Protein AF-A0AAV2SF45-F1 (afdb_monomer)

Nearest PDB structures (foldseek):
  6zt0-assembly1_A  TM=8.260E-01  e=3.651E-02  Drosophila melanogaster
  7ai3-assembly2_C  TM=3.445E-01  e=1.990E+00  Mycobacterium tuberculosis H37Rv

Structure (mmCIF, N/CA/C/O backbone):
data_AF-A0AAV2SF45-F1
#
_entry.id   AF-A0AAV2SF45-F1
#
loop_
_atom_site.group_PDB
_atom_site.id
_atom_site.type_symbol
_atom_site.label_atom_id
_atom_site.label_alt_id
_atom_site.label_comp_id
_atom_site.label_asym_id
_atom_site.label_entity_id
_atom_site.label_seq_id
_atom_site.pdbx_PDB_ins_code
_atom_site.Cartn_x
_atom_site.Cartn_y
_atom_site.Cartn_z
_atom_site.occupancy
_atom_site.B_iso_or_equiv
_atom_site.auth_seq_id
_atom_site.auth_comp_id
_atom_site.auth_asym_id
_atom_site.auth_atom_id
_atom_site.pdbx_PDB_model_num
ATOM 1 N N . ASN A 1 1 ? -24.423 11.915 19.105 1.00 43.38 1 ASN A N 1
ATOM 2 C CA . ASN A 1 1 ? -23.370 11.007 18.598 1.00 43.38 1 ASN A CA 1
ATOM 3 C C . ASN A 1 1 ? -23.267 11.089 17.087 1.00 43.38 1 ASN A C 1
ATOM 5 O O . ASN A 1 1 ? -23.972 10.367 16.398 1.00 43.38 1 ASN A O 1
ATOM 9 N N . ARG A 1 2 ? -22.430 11.985 16.548 1.00 46.41 2 ARG A N 1
ATOM 10 C CA . ARG A 1 2 ? -22.061 11.908 15.128 1.00 46.41 2 ARG A CA 1
ATOM 11 C C . ARG A 1 2 ? -20.955 10.863 15.020 1.00 46.41 2 ARG A C 1
ATOM 13 O O . ARG A 1 2 ? -19.839 11.132 15.447 1.00 46.41 2 ARG A O 1
ATOM 20 N N . ASN A 1 3 ? -21.270 9.689 14.478 1.00 51.72 3 ASN A N 1
ATOM 21 C CA . ASN A 1 3 ? -20.259 8.811 13.891 1.00 51.72 3 ASN A CA 1
ATOM 22 C C . ASN A 1 3 ? -19.702 9.542 12.667 1.00 51.72 3 ASN A C 1
ATOM 24 O O . ASN A 1 3 ? -20.159 9.352 11.544 1.00 51.72 3 ASN A O 1
ATOM 28 N N . THR A 1 4 ? -18.776 10.470 12.883 1.00 57.25 4 THR A N 1
ATOM 29 C CA . THR A 1 4 ? -17.959 10.985 11.793 1.00 57.25 4 THR A CA 1
ATOM 30 C C . THR A 1 4 ? -17.073 9.839 11.347 1.00 57.25 4 THR A C 1
ATOM 32 O O . THR A 1 4 ? -16.206 9.403 12.103 1.00 57.25 4 THR A O 1
ATOM 35 N N . ASN A 1 5 ? -17.316 9.338 10.138 1.00 61.72 5 ASN A N 1
ATOM 36 C CA . ASN A 1 5 ? -16.396 8.450 9.443 1.00 61.72 5 ASN A CA 1
ATOM 37 C C . ASN A 1 5 ? -15.095 9.227 9.211 1.00 61.72 5 ASN A C 1
ATOM 39 O O . ASN A 1 5 ? -14.951 9.946 8.225 1.00 61.72 5 ASN A O 1
ATOM 43 N N . ILE A 1 6 ? -14.182 9.164 10.179 1.00 77.81 6 ILE A N 1
ATOM 44 C CA . ILE A 1 6 ? -12.864 9.776 10.064 1.00 77.81 6 ILE A CA 1
ATOM 45 C C . ILE A 1 6 ? -12.091 8.935 9.055 1.00 77.81 6 ILE A C 1
ATOM 47 O O . ILE A 1 6 ? -11.789 7.770 9.317 1.00 77.81 6 ILE A O 1
ATOM 51 N N . LEU A 1 7 ? -11.778 9.528 7.905 1.00 83.31 7 LEU A N 1
ATOM 52 C CA . LEU A 1 7 ? -10.860 8.928 6.947 1.00 83.31 7 LEU A CA 1
ATOM 53 C C . LEU A 1 7 ? -9.498 8.766 7.621 1.00 83.31 7 LEU A C 1
ATOM 55 O O . LEU A 1 7 ? -8.924 9.727 8.136 1.00 83.31 7 LEU A O 1
ATOM 59 N N . THR A 1 8 ? -8.982 7.543 7.623 1.00 90.19 8 THR A N 1
ATOM 60 C CA . THR A 1 8 ? -7.635 7.248 8.106 1.00 90.19 8 THR A CA 1
ATOM 61 C C . THR A 1 8 ? -6.760 6.817 6.948 1.00 90.19 8 THR A C 1
ATOM 63 O O . THR A 1 8 ? -7.221 6.158 6.020 1.00 90.19 8 THR A O 1
ATOM 66 N N . ALA A 1 9 ? -5.487 7.191 7.004 1.00 92.69 9 ALA A N 1
ATOM 67 C CA . ALA A 1 9 ? -4.540 6.927 5.936 1.00 92.69 9 ALA A CA 1
ATOM 68 C C . ALA A 1 9 ? -3.226 6.377 6.490 1.00 92.69 9 ALA A C 1
ATOM 70 O O . ALA A 1 9 ? -2.830 6.651 7.628 1.00 92.69 9 ALA A O 1
ATOM 71 N N . ALA A 1 10 ? -2.537 5.628 5.638 1.00 94.75 10 ALA A N 1
ATOM 72 C CA . ALA A 1 10 ? -1.174 5.183 5.844 1.00 94.75 10 ALA A CA 1
ATOM 73 C C . ALA A 1 10 ? -0.406 5.299 4.535 1.00 94.75 10 ALA A C 1
ATOM 75 O O . ALA A 1 10 ? -0.963 5.093 3.460 1.00 94.75 10 ALA A O 1
ATOM 76 N N . HIS A 1 11 ? 0.881 5.602 4.642 1.00 94.88 11 HIS A N 1
ATOM 77 C CA . HIS A 1 11 ? 1.792 5.589 3.514 1.00 94.88 11 HIS A CA 1
ATOM 78 C C . HIS A 1 11 ? 3.121 4.989 3.946 1.00 94.88 11 HIS A C 1
ATOM 80 O O . HIS A 1 11 ? 3.692 5.378 4.968 1.00 94.88 11 HIS A O 1
ATOM 86 N N . PHE A 1 12 ? 3.609 4.051 3.146 1.00 93.00 12 PHE A N 1
ATOM 87 C CA . PHE A 1 12 ? 4.909 3.431 3.321 1.00 93.00 12 PHE A CA 1
ATOM 88 C C . PHE A 1 12 ? 5.735 3.678 2.065 1.00 93.00 12 PHE A C 1
ATOM 90 O O . PHE A 1 12 ? 5.211 3.605 0.955 1.00 93.00 12 PHE A O 1
ATOM 97 N N . TYR A 1 13 ? 7.015 3.975 2.249 1.00 90.81 13 TYR A N 1
ATOM 98 C CA . TYR A 1 13 ? 7.948 4.260 1.165 1.00 90.81 13 TYR A CA 1
ATOM 99 C C . TYR A 1 13 ? 9.229 3.444 1.332 1.00 90.81 13 TYR A C 1
ATOM 101 O O . TYR A 1 13 ? 9.560 3.015 2.445 1.00 90.81 13 TYR A O 1
ATOM 109 N N . SER A 1 14 ? 9.935 3.218 0.224 1.00 86.25 14 SER A N 1
ATOM 110 C CA . SER A 1 14 ? 11.209 2.501 0.242 1.00 86.25 14 SER A CA 1
ATOM 111 C C . SER A 1 14 ? 12.263 3.303 1.002 1.00 86.25 14 SER A C 1
ATOM 113 O O . SER A 1 14 ? 12.422 4.502 0.764 1.00 86.25 14 SER A O 1
ATOM 115 N N . LYS A 1 15 ? 13.023 2.661 1.890 1.00 84.19 15 LYS A N 1
ATOM 116 C CA . LYS A 1 15 ? 14.209 3.286 2.481 1.00 84.19 15 LYS A CA 1
ATOM 117 C C . LYS A 1 15 ? 15.292 3.456 1.405 1.00 84.19 15 LYS A C 1
ATOM 119 O O . LYS A 1 15 ? 15.382 2.617 0.507 1.00 84.19 15 LYS A O 1
ATOM 124 N N . PRO A 1 16 ? 16.111 4.522 1.473 1.00 69.12 16 PRO A N 1
ATOM 125 C CA . PRO A 1 16 ? 17.232 4.700 0.555 1.00 69.12 16 PRO A CA 1
ATOM 126 C C . PRO A 1 16 ? 18.179 3.492 0.591 1.00 69.12 16 PRO A C 1
ATOM 128 O O . PRO A 1 16 ? 18.453 2.968 1.671 1.00 69.12 16 PRO A O 1
ATOM 131 N N . ASN A 1 17 ? 18.708 3.102 -0.572 1.00 62.75 17 ASN A N 1
ATOM 132 C CA . ASN A 1 17 ? 19.718 2.048 -0.766 1.00 62.75 17 ASN A CA 1
ATOM 133 C C . ASN A 1 17 ? 19.275 0.600 -0.485 1.00 62.75 17 ASN A C 1
ATOM 135 O O . ASN A 1 17 ? 20.128 -0.287 -0.428 1.00 62.75 17 ASN A O 1
ATOM 139 N N . ASP A 1 18 ? 17.977 0.333 -0.327 1.00 64.31 18 ASP A N 1
ATOM 140 C CA . ASP A 1 18 ? 17.480 -1.042 -0.299 1.00 64.31 18 ASP A CA 1
ATOM 141 C C . ASP A 1 18 ? 17.093 -1.491 -1.717 1.00 64.31 18 ASP A C 1
ATOM 143 O O . ASP A 1 18 ? 16.046 -1.121 -2.245 1.00 64.31 18 ASP A O 1
ATOM 147 N N . ASN A 1 19 ? 17.975 -2.278 -2.339 1.00 59.16 19 ASN A N 1
ATOM 148 C CA . ASN A 1 19 ? 17.778 -2.847 -3.676 1.00 59.16 19 ASN A CA 1
ATOM 149 C C . ASN A 1 19 ? 17.152 -4.253 -3.611 1.00 59.16 19 ASN A C 1
ATOM 151 O O . ASN A 1 19 ? 17.271 -5.022 -4.568 1.00 59.16 19 ASN A O 1
ATOM 155 N N . THR A 1 20 ? 16.561 -4.653 -2.474 1.00 60.44 20 THR A N 1
ATOM 156 C CA . THR A 1 20 ? 16.037 -6.014 -2.336 1.00 60.44 20 THR A CA 1
ATOM 157 C C . THR A 1 20 ? 14.854 -6.261 -3.270 1.00 60.44 20 THR A C 1
ATOM 159 O O . THR A 1 20 ? 13.803 -5.625 -3.207 1.00 60.44 20 THR A O 1
ATOM 162 N N . ILE A 1 21 ? 15.040 -7.246 -4.150 1.00 53.94 21 ILE A N 1
ATOM 163 C CA . ILE A 1 21 ? 13.996 -7.805 -5.003 1.00 53.94 21 ILE A CA 1
ATOM 164 C C . ILE A 1 21 ? 13.091 -8.645 -4.099 1.00 53.94 21 ILE A C 1
ATOM 166 O O . ILE A 1 21 ? 13.359 -9.815 -3.839 1.00 53.94 21 ILE A O 1
ATOM 170 N N . GLY A 1 22 ? 12.040 -8.032 -3.562 1.00 55.44 22 GLY A N 1
ATOM 171 C CA . GLY A 1 22 ? 11.028 -8.753 -2.798 1.00 55.44 22 GLY A CA 1
ATOM 172 C C . GLY A 1 22 ? 10.342 -7.896 -1.746 1.00 55.44 22 GLY A C 1
ATOM 173 O O . GLY A 1 22 ? 10.963 -7.403 -0.810 1.00 55.44 22 GLY A O 1
ATOM 174 N N . LEU A 1 23 ? 9.016 -7.813 -1.845 1.00 57.88 23 LEU A N 1
ATOM 175 C CA . LEU A 1 23 ? 8.120 -7.112 -0.917 1.00 57.88 23 LEU A CA 1
ATOM 176 C C . LEU A 1 23 ? 8.134 -7.676 0.523 1.00 57.88 23 LEU A C 1
ATOM 178 O O . LEU A 1 23 ? 7.429 -7.156 1.386 1.00 57.88 23 LEU A O 1
ATOM 182 N N . PHE A 1 24 ? 8.947 -8.702 0.810 1.00 60.62 24 PHE A N 1
ATOM 183 C CA . PHE A 1 24 ? 8.948 -9.430 2.078 1.00 60.62 24 PHE A CA 1
ATOM 184 C C . PHE A 1 24 ? 10.031 -9.015 3.082 1.00 60.62 24 PHE A C 1
ATOM 186 O O . PHE A 1 24 ? 10.434 -9.804 3.937 1.00 60.62 24 PHE A O 1
ATOM 193 N N . ASN A 1 25 ? 10.504 -7.771 3.016 1.00 66.62 25 ASN A N 1
ATOM 194 C CA . ASN A 1 25 ? 11.521 -7.272 3.932 1.00 66.62 25 ASN A CA 1
ATOM 195 C C . ASN A 1 25 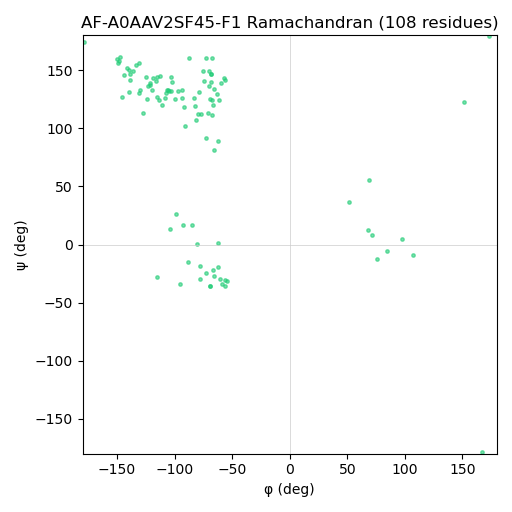? 11.085 -5.961 4.604 1.00 66.62 25 ASN A C 1
ATOM 197 O O . ASN A 1 25 ? 11.004 -4.915 3.968 1.00 66.62 25 ASN A O 1
ATOM 201 N N . ARG A 1 26 ? 10.859 -5.979 5.927 1.00 64.44 26 ARG A N 1
ATOM 202 C CA . ARG A 1 26 ? 10.624 -4.756 6.729 1.00 64.44 26 ARG A CA 1
ATOM 203 C C . ARG A 1 26 ? 11.728 -3.718 6.566 1.00 64.44 26 ARG A C 1
ATOM 205 O O . ARG A 1 26 ? 11.484 -2.523 6.742 1.00 64.44 26 ARG A O 1
ATOM 212 N N . HIS A 1 27 ? 12.959 -4.165 6.341 1.00 68.44 27 HIS A N 1
ATOM 213 C CA . HIS A 1 27 ? 14.090 -3.258 6.237 1.00 68.44 27 HIS A CA 1
ATOM 214 C C . HIS A 1 27 ? 13.973 -2.359 4.998 1.00 68.44 27 HIS A C 1
ATOM 216 O O . HIS A 1 27 ? 14.322 -1.184 5.123 1.00 68.44 27 HIS A O 1
ATOM 222 N N . ALA A 1 28 ? 13.276 -2.815 3.951 1.00 79.56 28 ALA A N 1
ATOM 223 C CA . ALA A 1 28 ? 13.024 -2.051 2.734 1.00 79.56 28 ALA A CA 1
ATOM 224 C C . ALA A 1 28 ? 12.003 -0.923 2.902 1.00 79.56 28 ALA A C 1
ATOM 226 O O . ALA A 1 28 ? 12.082 0.062 2.184 1.00 79.56 28 ALA A O 1
ATOM 227 N N . TRP A 1 29 ? 11.084 -0.995 3.872 1.00 86.50 29 TRP A N 1
ATOM 228 C CA . TRP A 1 29 ? 9.989 -0.022 3.992 1.00 86.50 29 TRP A CA 1
ATOM 229 C C . TRP A 1 29 ? 10.066 0.822 5.269 1.00 86.50 29 TRP A C 1
ATOM 231 O O . TRP A 1 29 ? 10.448 0.358 6.351 1.00 86.50 29 TRP A O 1
ATOM 241 N N . ALA A 1 30 ? 9.674 2.089 5.153 1.00 89.44 30 ALA A N 1
ATOM 242 C CA . ALA A 1 30 ? 9.465 3.016 6.259 1.00 89.44 30 ALA A CA 1
ATOM 243 C C . ALA A 1 30 ? 8.048 3.593 6.210 1.00 89.44 30 ALA A C 1
ATOM 245 O O . ALA A 1 30 ? 7.510 3.853 5.139 1.00 89.44 30 ALA A O 1
ATOM 246 N N . ALA A 1 31 ? 7.448 3.805 7.382 1.00 92.19 31 ALA A N 1
ATOM 247 C CA . ALA A 1 31 ? 6.202 4.552 7.500 1.00 92.19 31 ALA A CA 1
ATOM 248 C C . ALA A 1 31 ? 6.476 6.050 7.321 1.00 92.19 31 ALA A C 1
ATOM 250 O O . ALA A 1 31 ? 7.466 6.565 7.846 1.00 92.19 31 ALA A O 1
ATOM 251 N N . ALA A 1 32 ? 5.583 6.753 6.630 1.00 93.06 32 ALA A N 1
ATOM 252 C CA . ALA A 1 32 ? 5.666 8.200 6.507 1.00 93.06 32 ALA A CA 1
ATOM 253 C C . ALA A 1 32 ? 5.614 8.878 7.886 1.00 93.06 32 ALA A C 1
ATOM 255 O O . ALA A 1 32 ? 4.832 8.495 8.761 1.00 93.06 32 ALA A O 1
ATOM 256 N N . SER A 1 33 ? 6.434 9.912 8.083 1.00 92.12 33 SER A N 1
ATOM 257 C CA . SER A 1 33 ? 6.598 10.588 9.379 1.00 92.12 33 SER A CA 1
ATOM 258 C C . SER A 1 33 ? 5.287 11.168 9.927 1.00 92.12 33 SER A C 1
ATOM 260 O O . SER A 1 33 ? 5.041 11.128 11.136 1.00 92.12 33 SER A O 1
ATOM 262 N N . TRP A 1 34 ? 4.404 11.635 9.041 1.00 92.31 34 TRP A N 1
ATOM 263 C CA . TRP A 1 34 ? 3.095 12.187 9.395 1.00 92.31 34 TRP A CA 1
ATOM 264 C C . TRP A 1 34 ? 2.135 11.149 9.992 1.00 92.31 34 TRP A C 1
ATOM 266 O O . TRP A 1 34 ? 1.233 11.517 10.742 1.00 92.31 34 TRP A O 1
ATOM 276 N N . MET A 1 35 ? 2.334 9.846 9.751 1.00 93.19 35 MET A N 1
ATOM 277 C CA . MET A 1 35 ? 1.447 8.807 10.294 1.00 93.19 35 MET A CA 1
ATOM 278 C C . MET A 1 35 ? 1.427 8.801 11.824 1.00 93.19 35 MET A C 1
ATOM 280 O O . MET A 1 35 ? 0.410 8.458 12.428 1.00 93.19 35 MET A O 1
ATOM 284 N N . LYS A 1 36 ? 2.531 9.206 12.466 1.00 87.62 36 LYS A N 1
ATOM 285 C CA . LYS A 1 36 ? 2.599 9.334 13.926 1.00 87.62 36 LYS A CA 1
ATOM 286 C C . LYS A 1 36 ? 1.738 10.496 14.431 1.00 87.62 36 LYS A C 1
ATOM 288 O O . LYS A 1 36 ? 1.127 10.371 15.488 1.00 87.62 36 LYS A O 1
ATOM 293 N N . GLN A 1 37 ? 1.668 11.590 13.672 1.00 86.50 37 GLN A N 1
ATOM 294 C CA . GLN A 1 37 ? 0.988 12.830 14.063 1.00 86.50 37 GLN A CA 1
ATOM 295 C C . GLN A 1 37 ? -0.536 12.656 14.120 1.00 86.50 37 GLN A C 1
ATOM 297 O O . GLN A 1 37 ? -1.17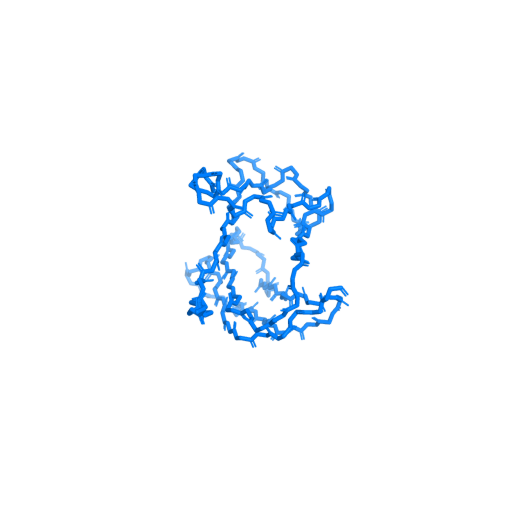7 13.177 15.025 1.00 86.50 37 GLN A O 1
ATOM 302 N N . PHE A 1 38 ? -1.102 11.846 13.221 1.00 84.62 38 PHE A N 1
ATOM 303 C CA . PHE A 1 38 ? -2.549 11.597 13.139 1.00 84.62 38 PHE A CA 1
ATOM 304 C C . PHE A 1 38 ? -2.978 10.235 13.712 1.00 84.62 38 PHE A C 1
ATOM 306 O O . PHE A 1 38 ? -4.085 9.764 13.468 1.00 84.62 38 PHE A O 1
ATOM 313 N N . GLY A 1 39 ? -2.098 9.553 14.454 1.00 83.44 39 GLY A N 1
ATOM 314 C CA . GLY A 1 39 ? -2.405 8.253 15.061 1.00 83.44 39 GLY A CA 1
ATOM 315 C C . GLY A 1 39 ? -2.507 7.078 14.078 1.00 83.44 39 GLY A C 1
ATOM 316 O O . GLY A 1 39 ? -2.846 5.970 14.497 1.00 83.44 39 GLY A O 1
ATOM 317 N N . GLY A 1 40 ? -2.153 7.270 12.803 1.00 85.81 40 GLY A N 1
ATOM 318 C CA . GLY A 1 40 ? -2.136 6.226 11.773 1.00 85.81 40 GLY A CA 1
ATOM 319 C C . GLY A 1 40 ? -1.266 5.026 12.157 1.00 85.81 40 GLY A C 1
ATOM 320 O O . GLY A 1 40 ? -1.663 3.886 11.937 1.00 85.81 40 GLY A O 1
ATOM 321 N N . SER A 1 41 ? -0.147 5.245 12.858 1.00 84.19 41 SER A N 1
ATOM 322 C CA . SER A 1 41 ? 0.722 4.158 13.348 1.00 84.19 41 SER A CA 1
ATOM 323 C C . SER A 1 41 ? 0.045 3.212 14.352 1.00 84.19 41 SER A C 1
ATOM 325 O O . SER A 1 41 ? 0.517 2.096 14.557 1.00 84.19 41 SER A O 1
ATOM 327 N N . LYS A 1 42 ? -1.056 3.627 15.000 1.00 86.50 42 LYS A N 1
ATOM 328 C CA . LYS A 1 42 ? -1.834 2.740 15.879 1.00 86.50 42 LYS A CA 1
ATOM 329 C C . LYS A 1 42 ? -2.718 1.786 15.080 1.00 86.50 42 LYS A C 1
ATOM 331 O O . LYS A 1 42 ? -2.962 0.686 15.573 1.00 86.50 42 LYS A O 1
ATOM 336 N N . LYS A 1 43 ? -3.173 2.198 13.891 1.00 90.62 43 LYS A N 1
ATOM 337 C CA . LYS A 1 43 ? -4.103 1.458 13.022 1.00 90.62 43 LYS A CA 1
ATOM 338 C C . LYS A 1 43 ? -3.402 0.626 11.949 1.00 90.62 43 LYS A C 1
ATOM 340 O O . LYS A 1 43 ? -3.866 -0.468 11.645 1.00 90.62 43 LYS A O 1
ATOM 345 N N . TYR A 1 44 ? -2.272 1.115 11.444 1.00 93.75 44 TYR A N 1
ATOM 346 C CA . TYR A 1 44 ? -1.502 0.496 10.370 1.00 93.75 44 TYR A CA 1
ATOM 347 C C . TYR A 1 44 ? -0.066 0.260 10.825 1.00 93.75 44 TYR A C 1
ATOM 349 O O . TYR A 1 44 ? 0.608 1.195 11.265 1.00 93.75 44 TYR A O 1
ATOM 357 N N . HIS A 1 45 ? 0.417 -0.977 10.719 1.00 90.31 45 HIS A N 1
ATOM 358 C CA . HIS A 1 45 ? 1.784 -1.308 11.113 1.00 90.31 45 HIS A CA 1
ATOM 359 C C . HIS A 1 45 ? 2.459 -2.261 10.132 1.00 90.31 45 HIS A C 1
ATOM 361 O O . HIS A 1 45 ? 1.851 -3.195 9.619 1.00 90.31 45 HIS A O 1
ATOM 367 N N . LEU A 1 46 ? 3.745 -2.014 9.895 1.00 89.50 46 LEU A N 1
ATOM 368 C CA . LEU A 1 46 ? 4.582 -2.823 9.021 1.00 89.50 46 LEU A CA 1
ATOM 369 C C . LEU A 1 46 ? 5.091 -4.057 9.784 1.00 89.50 46 LEU A C 1
ATOM 371 O O . LEU A 1 46 ? 5.797 -3.924 10.790 1.00 89.50 46 LEU A O 1
ATOM 375 N N . LYS A 1 47 ? 4.748 -5.257 9.308 1.00 88.19 47 LYS A N 1
ATOM 376 C CA . LYS A 1 47 ? 5.281 -6.533 9.808 1.00 88.19 47 LYS A CA 1
ATOM 377 C C . LYS A 1 47 ? 6.762 -6.669 9.468 1.00 88.19 47 LYS A C 1
ATOM 379 O O . LYS A 1 47 ? 7.266 -6.054 8.533 1.00 88.19 47 LYS A O 1
ATOM 384 N N . ARG A 1 48 ? 7.460 -7.552 10.195 1.00 80.19 48 ARG A N 1
ATOM 385 C CA . ARG A 1 48 ? 8.861 -7.920 9.904 1.00 80.19 48 ARG A CA 1
ATOM 386 C C . ARG A 1 48 ? 9.044 -8.452 8.475 1.00 80.19 48 ARG A C 1
ATOM 388 O O . ARG A 1 48 ? 10.078 -8.215 7.864 1.00 80.19 48 ARG A O 1
ATOM 395 N N . THR A 1 49 ? 8.012 -9.093 7.946 1.00 80.94 49 THR A N 1
ATOM 396 C CA . THR A 1 49 ? 7.942 -9.642 6.593 1.00 80.94 49 THR A CA 1
ATOM 397 C C . THR A 1 49 ? 7.521 -8.612 5.541 1.00 80.94 49 THR A C 1
ATOM 399 O O . THR A 1 49 ? 7.041 -9.015 4.499 1.00 80.94 49 THR A O 1
ATOM 402 N N . GLY A 1 50 ? 7.580 -7.300 5.796 1.00 81.69 50 GLY A N 1
ATOM 403 C CA . GLY A 1 50 ? 7.245 -6.265 4.799 1.00 81.69 50 GLY A CA 1
ATOM 404 C C . GLY A 1 50 ? 5.747 -6.056 4.515 1.00 81.69 50 GLY A C 1
ATOM 405 O O . GLY A 1 50 ? 5.377 -5.029 3.957 1.00 81.69 50 GLY A O 1
ATOM 406 N N . GLY A 1 51 ? 4.868 -6.957 4.961 1.00 89.38 51 GLY A N 1
ATOM 407 C CA . GLY A 1 51 ? 3.416 -6.779 4.852 1.00 89.38 51 GLY A CA 1
ATOM 408 C C . GLY A 1 51 ? 2.867 -5.683 5.774 1.00 89.38 51 GLY A C 1
ATOM 409 O O . GLY A 1 51 ? 3.377 -5.463 6.876 1.00 89.38 51 GLY A O 1
ATOM 410 N N . VAL A 1 52 ? 1.788 -5.023 5.355 1.00 91.94 52 VAL A N 1
ATOM 411 C CA . VAL A 1 52 ? 1.053 -4.051 6.177 1.00 91.94 52 VAL A CA 1
ATOM 412 C C . VAL A 1 52 ? -0.090 -4.758 6.892 1.00 91.94 52 VAL A C 1
ATOM 414 O O . VAL A 1 52 ? -0.844 -5.509 6.285 1.00 91.94 52 VAL A O 1
ATOM 417 N N . VAL A 1 53 ? -0.227 -4.508 8.189 1.00 92.75 53 VAL A N 1
ATOM 418 C CA . VAL A 1 53 ? -1.365 -4.972 8.984 1.00 92.75 53 VAL A CA 1
ATOM 419 C C . VAL A 1 53 ? -2.311 -3.818 9.222 1.00 92.75 53 VAL A C 1
ATOM 421 O O . VAL A 1 53 ? -1.893 -2.747 9.674 1.00 92.75 53 VAL A O 1
ATOM 424 N N . VAL A 1 54 ? -3.585 -4.086 8.981 1.00 93.56 54 VAL A N 1
ATOM 425 C CA . VAL A 1 54 ? -4.709 -3.199 9.249 1.00 93.56 54 VAL A CA 1
ATOM 426 C C . VAL A 1 54 ? -5.467 -3.756 10.456 1.00 93.56 54 VAL A C 1
ATOM 428 O O . VAL A 1 54 ? -5.717 -4.952 10.527 1.00 93.56 54 VAL A O 1
ATOM 431 N N . LYS A 1 55 ? -5.771 -2.923 11.460 1.00 92.38 55 LYS A N 1
ATOM 432 C CA . LYS A 1 55 ? -6.415 -3.389 12.710 1.00 92.38 55 LYS A CA 1
ATOM 433 C C . LYS A 1 55 ? -7.944 -3.413 12.687 1.00 92.38 55 LYS A C 1
ATOM 435 O O . LYS A 1 55 ? -8.551 -3.979 13.597 1.00 92.38 55 LYS A O 1
ATOM 440 N N . GLU A 1 56 ? -8.541 -2.741 11.717 1.00 92.00 56 GLU A N 1
ATOM 441 C CA . GLU A 1 56 ? -9.982 -2.553 11.578 1.00 92.00 56 GLU A CA 1
ATOM 442 C C . GLU A 1 56 ? -10.395 -3.124 10.220 1.00 92.00 56 GLU A C 1
ATOM 444 O O . GLU A 1 56 ? -9.686 -2.919 9.238 1.00 92.00 56 GLU A O 1
ATOM 449 N N . SER A 1 57 ? -11.505 -3.857 10.159 1.00 93.62 57 SER A N 1
ATOM 450 C CA . SER A 1 57 ? -12.037 -4.311 8.874 1.00 93.62 57 SER A CA 1
ATOM 451 C C . SER A 1 57 ? -12.713 -3.153 8.144 1.00 93.62 57 SER A C 1
ATOM 453 O O . SER A 1 57 ? -13.312 -2.282 8.780 1.00 93.62 57 SER A O 1
ATOM 455 N N . GLY A 1 58 ? -12.697 -3.162 6.814 1.00 94.00 58 GLY A N 1
ATOM 456 C CA . GLY A 1 58 ? -13.360 -2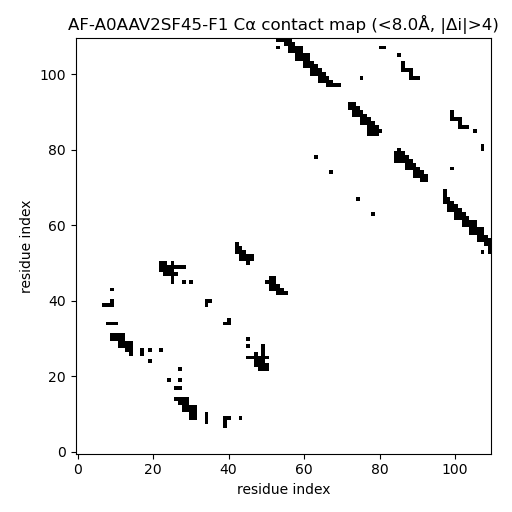.117 6.038 1.00 94.00 58 GLY A CA 1
ATOM 457 C C . GLY A 1 58 ? -12.982 -2.096 4.566 1.00 94.00 58 GLY A C 1
ATOM 458 O O . GLY A 1 58 ? -12.200 -2.918 4.094 1.00 94.00 58 GLY A O 1
ATOM 459 N N . LEU A 1 59 ? -13.555 -1.137 3.840 1.00 94.81 59 LEU A N 1
ATOM 460 C CA . LEU A 1 59 ? -13.144 -0.820 2.476 1.00 94.81 59 LEU A CA 1
ATOM 461 C C . LEU A 1 59 ? -11.940 0.117 2.519 1.00 94.81 59 LEU A C 1
ATOM 463 O O . LEU A 1 59 ? -11.992 1.182 3.136 1.00 94.81 59 LEU A O 1
ATOM 467 N N . TYR A 1 60 ? -10.875 -0.273 1.829 1.00 95.62 60 TYR A N 1
ATOM 468 C CA . TYR A 1 60 ? -9.641 0.490 1.741 1.00 95.62 60 TYR A CA 1
ATOM 469 C C . TYR A 1 60 ? -9.353 0.842 0.294 1.00 95.62 60 TYR A C 1
ATOM 471 O O . TYR A 1 60 ? -9.380 -0.021 -0.582 1.00 95.62 60 TYR A O 1
ATOM 479 N N . TYR A 1 61 ? -9.023 2.109 0.061 1.00 97.06 61 TYR A N 1
ATOM 480 C CA . TYR A 1 61 ? -8.320 2.505 -1.148 1.00 97.06 61 TYR A CA 1
ATOM 481 C C . TYR A 1 61 ? -6.848 2.121 -0.993 1.00 97.06 61 TYR A C 1
ATOM 483 O O . TYR A 1 61 ? -6.138 2.646 -0.132 1.00 97.06 61 TYR A O 1
ATOM 491 N N . LEU A 1 62 ? -6.417 1.162 -1.799 1.00 97.12 62 LEU A N 1
ATOM 492 C CA . LEU A 1 62 ? -5.066 0.634 -1.828 1.00 97.12 62 LEU A CA 1
ATOM 493 C C . LEU A 1 62 ? -4.331 1.201 -3.037 1.00 97.12 62 LEU A C 1
ATOM 495 O O . LEU A 1 62 ? -4.910 1.366 -4.109 1.00 97.12 62 LEU A O 1
ATOM 499 N N . TYR A 1 63 ? -3.041 1.465 -2.872 1.00 97.12 63 TYR A N 1
ATOM 500 C CA . TYR A 1 63 ? -2.169 1.845 -3.972 1.00 97.12 63 TYR A CA 1
ATOM 501 C C . TYR A 1 63 ? -0.746 1.366 -3.722 1.00 97.12 63 TYR A C 1
ATOM 503 O O . TYR A 1 63 ? -0.324 1.182 -2.578 1.00 97.12 63 TYR A O 1
ATOM 511 N N . ALA A 1 64 ? 0.002 1.209 -4.805 1.00 95.00 64 ALA A N 1
ATOM 512 C CA . ALA A 1 64 ? 1.436 0.998 -4.761 1.00 95.00 64 ALA A CA 1
ATOM 513 C C . ALA A 1 64 ? 2.087 1.613 -6.001 1.00 95.00 64 ALA A C 1
ATOM 515 O O . ALA A 1 64 ? 1.432 1.831 -7.019 1.00 95.00 64 ALA A O 1
ATOM 516 N N . GLN A 1 65 ? 3.379 1.907 -5.891 1.00 92.38 65 GLN A N 1
ATOM 517 C CA . GLN A 1 65 ? 4.218 2.269 -7.021 1.00 92.38 65 GLN A CA 1
ATOM 518 C C . GLN A 1 65 ? 5.620 1.724 -6.788 1.00 92.38 65 GLN A C 1
ATOM 520 O O . GLN A 1 65 ? 6.213 1.978 -5.739 1.00 92.38 65 GLN A O 1
ATOM 525 N N . LEU A 1 66 ? 6.142 0.978 -7.756 1.00 88.12 66 LEU A N 1
ATOM 526 C CA . LEU A 1 66 ? 7.496 0.431 -7.730 1.00 88.12 66 LEU A CA 1
ATOM 527 C C . LEU A 1 66 ? 8.291 0.990 -8.908 1.00 88.12 66 LEU A C 1
ATOM 529 O O . LEU A 1 66 ? 7.739 1.171 -9.991 1.00 88.12 66 LEU A O 1
ATOM 533 N N . VAL A 1 67 ? 9.581 1.246 -8.687 1.00 85.19 67 VAL A N 1
ATOM 534 C CA . VAL A 1 67 ? 10.544 1.605 -9.736 1.00 85.19 67 VAL A CA 1
ATOM 535 C C . VAL A 1 67 ? 11.479 0.419 -9.950 1.00 85.19 67 VAL A C 1
ATOM 537 O O . VAL A 1 67 ? 12.078 -0.078 -9.000 1.00 85.19 67 VAL A O 1
ATOM 540 N N . TYR A 1 68 ? 11.594 -0.034 -11.190 1.00 80.50 68 TYR A N 1
ATOM 541 C CA . TYR A 1 68 ? 12.387 -1.179 -11.613 1.00 80.50 68 TYR A CA 1
ATOM 542 C C . TYR A 1 68 ? 13.687 -0.714 -12.265 1.00 80.50 68 TYR A C 1
ATOM 544 O O . TYR A 1 68 ? 13.702 0.243 -13.034 1.00 80.50 68 TYR A O 1
ATOM 552 N N . SER A 1 69 ? 14.799 -1.392 -11.995 1.00 74.88 69 SER A N 1
ATOM 553 C CA . SER A 1 69 ? 16.009 -1.169 -12.785 1.00 74.88 69 SER A CA 1
ATOM 554 C C . SER A 1 69 ? 15.809 -1.697 -14.208 1.00 74.88 69 SER A C 1
ATOM 556 O O . SER A 1 69 ? 15.123 -2.701 -14.421 1.00 74.88 69 SER A O 1
ATOM 558 N N . SER A 1 70 ? 16.426 -1.039 -15.187 1.00 67.56 70 SER A N 1
ATOM 559 C CA . SER A 1 70 ? 16.411 -1.488 -16.579 1.00 67.56 70 SER A CA 1
ATOM 560 C C . SER A 1 70 ? 16.962 -2.916 -16.707 1.00 67.56 70 SER A C 1
ATOM 562 O O . SER A 1 70 ? 17.887 -3.306 -15.996 1.00 67.56 70 SER A O 1
ATOM 564 N N . GLY A 1 71 ? 16.385 -3.711 -17.614 1.00 61.53 71 GLY A N 1
ATOM 565 C CA . GLY A 1 71 ? 16.877 -5.055 -17.951 1.00 61.53 71 GLY A CA 1
ATOM 566 C C . GLY A 1 71 ? 16.038 -6.232 -17.442 1.00 61.53 71 GLY A C 1
ATOM 567 O O . GLY A 1 71 ? 16.263 -7.356 -17.887 1.00 61.53 71 GLY A O 1
ATOM 568 N N . PHE A 1 72 ? 15.032 -6.011 -16.589 1.00 60.88 72 PHE A N 1
ATOM 569 C CA . PHE A 1 72 ? 14.073 -7.066 -16.243 1.00 60.88 72 PHE A CA 1
ATOM 570 C C . PHE A 1 72 ? 13.013 -7.217 -17.340 1.00 60.88 72 PHE A C 1
ATOM 572 O O . PHE A 1 72 ? 12.177 -6.338 -17.546 1.00 60.88 72 PHE A O 1
ATOM 579 N N . ALA A 1 73 ? 13.033 -8.349 -18.047 1.00 58.28 73 ALA A N 1
ATOM 580 C CA . ALA A 1 73 ? 11.923 -8.739 -18.905 1.00 58.28 73 ALA A CA 1
ATOM 581 C C . ALA A 1 73 ? 10.702 -9.061 -18.024 1.00 58.28 73 ALA A C 1
ATOM 583 O O . ALA A 1 73 ? 10.794 -9.927 -17.158 1.00 58.28 73 ALA A O 1
ATOM 584 N N . ASN A 1 74 ? 9.571 -8.391 -18.272 1.00 68.44 74 ASN A N 1
ATOM 585 C CA . ASN A 1 74 ? 8.290 -8.588 -17.575 1.00 68.44 74 ASN A CA 1
ATOM 586 C C . ASN A 1 74 ? 8.306 -8.132 -16.099 1.00 68.44 74 ASN A C 1
ATOM 588 O O . ASN A 1 74 ? 8.001 -8.900 -15.186 1.00 68.44 74 ASN A O 1
ATOM 592 N N . ALA A 1 75 ? 8.670 -6.870 -15.858 1.00 80.94 75 ALA A N 1
ATOM 593 C CA . ALA A 1 75 ? 8.610 -6.269 -14.529 1.00 80.94 75 ALA A CA 1
ATOM 594 C C . ALA A 1 75 ? 7.157 -6.044 -14.080 1.00 80.94 75 ALA A C 1
ATOM 596 O O . ALA A 1 75 ? 6.326 -5.555 -14.840 1.00 80.94 75 ALA A O 1
ATOM 597 N N . GLY A 1 76 ? 6.842 -6.371 -12.830 1.00 86.31 76 GLY A N 1
ATOM 598 C CA . GLY A 1 76 ? 5.501 -6.181 -12.294 1.00 86.31 76 GLY A CA 1
ATOM 599 C C . GLY A 1 76 ? 5.378 -6.600 -10.839 1.00 86.31 76 GLY A C 1
ATOM 600 O O . GLY A 1 76 ? 6.331 -7.099 -10.233 1.00 86.31 76 GLY A O 1
ATOM 601 N N . TYR A 1 77 ? 4.212 -6.351 -10.257 1.00 89.19 77 TYR A N 1
ATOM 602 C CA . TYR A 1 77 ? 3.878 -6.776 -8.903 1.00 89.19 77 TYR A CA 1
ATOM 603 C C . TYR A 1 77 ? 2.382 -7.038 -8.760 1.00 89.19 77 TYR A C 1
ATOM 605 O O . TYR A 1 77 ? 1.557 -6.519 -9.514 1.00 89.19 77 TYR A O 1
ATOM 613 N N . GLN A 1 78 ? 2.043 -7.816 -7.736 1.00 92.88 78 GLN A N 1
ATOM 614 C CA . GLN A 1 78 ? 0.679 -8.013 -7.266 1.00 92.88 78 GLN A CA 1
ATOM 615 C C . GLN A 1 78 ? 0.558 -7.479 -5.841 1.00 92.88 78 GLN A C 1
ATOM 617 O O . GLN A 1 78 ? 1.465 -7.642 -5.023 1.00 92.88 78 GLN A O 1
ATOM 622 N N . MET A 1 79 ? -0.567 -6.840 -5.542 1.00 92.94 79 MET A N 1
ATOM 623 C CA . MET A 1 79 ? -0.956 -6.499 -4.180 1.00 92.94 79 MET A CA 1
ATOM 624 C C . MET A 1 79 ? -1.834 -7.616 -3.645 1.00 92.94 79 MET A C 1
ATOM 626 O O . MET A 1 79 ? -2.838 -7.965 -4.267 1.00 92.94 79 MET A O 1
ATOM 630 N N . LEU A 1 80 ? -1.444 -8.158 -2.495 1.00 93.94 80 LEU A N 1
ATOM 631 C CA . LEU A 1 80 ? -2.153 -9.247 -1.844 1.00 93.94 80 LEU A CA 1
ATOM 632 C C . LEU A 1 80 ? -2.891 -8.723 -0.609 1.00 93.94 80 LEU A C 1
ATOM 634 O O . LEU A 1 80 ? -2.290 -8.031 0.215 1.00 93.94 80 LEU A O 1
ATOM 638 N N . VAL A 1 81 ? -4.158 -9.096 -0.458 1.00 94.31 81 VAL A N 1
ATOM 639 C CA . VAL A 1 81 ? -4.911 -8.974 0.798 1.00 94.31 81 VAL A CA 1
ATOM 640 C C . VAL A 1 81 ? -5.148 -10.389 1.296 1.00 94.31 81 VAL A C 1
ATOM 642 O O . VAL A 1 81 ? -5.691 -11.214 0.569 1.00 94.31 81 VAL A O 1
ATOM 645 N N . ASP A 1 82 ? -4.643 -10.698 2.490 1.00 90.50 82 ASP A N 1
ATOM 646 C CA . ASP A 1 82 ? -4.720 -12.037 3.092 1.00 90.50 82 ASP A CA 1
ATOM 647 C C . ASP A 1 82 ? -4.236 -13.169 2.163 1.00 90.50 82 ASP A C 1
ATOM 649 O O . ASP A 1 82 ? -4.762 -14.277 2.146 1.00 90.50 82 ASP A O 1
ATOM 653 N N . GLY A 1 83 ? -3.196 -12.877 1.373 1.00 90.19 83 GLY A N 1
ATOM 654 C CA . GLY A 1 83 ? -2.590 -13.817 0.424 1.00 90.19 83 GLY A CA 1
ATOM 655 C C . GLY A 1 83 ? -3.284 -13.895 -0.938 1.00 90.19 83 GLY A C 1
ATOM 656 O O . GLY A 1 83 ? -2.750 -14.535 -1.839 1.00 90.19 83 GLY A O 1
ATOM 657 N N . LEU A 1 84 ? -4.417 -13.213 -1.122 1.00 94.06 84 LEU A N 1
ATOM 658 C CA . LEU A 1 84 ? -5.165 -13.197 -2.377 1.00 94.06 84 LEU A CA 1
ATOM 659 C C . LEU A 1 84 ? -4.826 -11.953 -3.211 1.00 94.06 84 LEU A C 1
ATOM 661 O O . LEU A 1 84 ? -4.843 -10.843 -2.671 1.00 94.06 84 LEU A O 1
ATOM 665 N N . PRO A 1 85 ? -4.532 -12.095 -4.516 1.00 95.06 85 PRO A N 1
ATOM 666 C CA . PRO A 1 85 ? -4.240 -10.958 -5.379 1.00 95.06 85 PRO A CA 1
ATOM 667 C C . PRO A 1 85 ? -5.492 -10.108 -5.608 1.00 95.06 85 PRO A C 1
ATOM 669 O O . PRO A 1 85 ? -6.512 -10.609 -6.074 1.00 95.06 85 PRO A O 1
ATOM 672 N N . VAL A 1 86 ? -5.396 -8.812 -5.303 1.00 96.69 86 VAL A N 1
ATOM 673 C CA . VAL A 1 86 ? -6.496 -7.843 -5.480 1.00 96.69 86 VAL A CA 1
ATOM 674 C C . VAL A 1 86 ? -6.195 -6.769 -6.521 1.00 96.69 86 VAL A C 1
ATOM 676 O O . VAL A 1 86 ? -7.113 -6.249 -7.143 1.00 96.69 86 VAL A O 1
ATOM 679 N N . LEU A 1 87 ? -4.920 -6.430 -6.722 1.00 96.38 87 LEU A N 1
ATOM 680 C CA . LEU A 1 87 ? -4.458 -5.467 -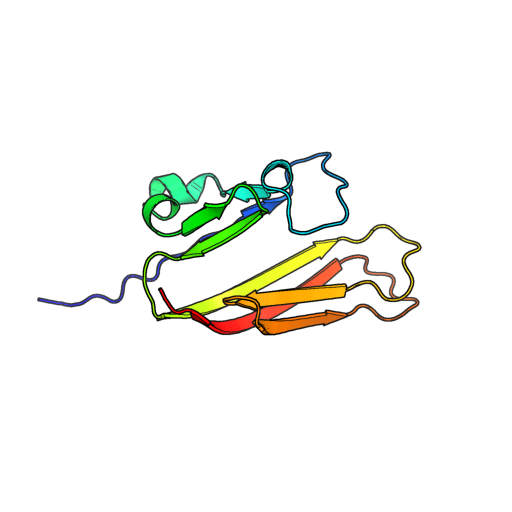7.726 1.00 96.38 87 LEU A CA 1
ATOM 681 C C . LEU A 1 87 ? -3.153 -5.974 -8.338 1.00 96.38 87 LEU A C 1
ATOM 683 O O . LEU A 1 87 ? -2.383 -6.670 -7.674 1.00 96.38 87 LEU A O 1
ATOM 687 N N . MET A 1 88 ? -2.879 -5.606 -9.585 1.00 95.12 88 MET A N 1
ATOM 688 C CA . MET A 1 88 ? -1.668 -6.005 -10.296 1.00 95.12 88 MET A CA 1
ATOM 689 C C . MET A 1 88 ? -1.189 -4.874 -11.197 1.00 95.12 88 MET A C 1
ATOM 691 O O . MET A 1 88 ? -1.998 -4.146 -11.762 1.00 95.12 88 MET A O 1
ATOM 695 N N . CYS A 1 89 ? 0.126 -4.754 -11.340 1.00 91.75 89 CYS A N 1
ATOM 696 C CA . CYS A 1 89 ? 0.758 -3.857 -12.292 1.00 91.75 89 CYS A CA 1
ATOM 697 C C . CYS A 1 89 ? 1.824 -4.628 -13.068 1.00 91.75 89 CYS A C 1
ATOM 699 O O . CYS A 1 89 ? 2.652 -5.307 -12.458 1.00 91.75 89 CYS A O 1
ATOM 701 N N . THR A 1 90 ? 1.805 -4.523 -14.393 1.00 89.50 90 THR A N 1
ATOM 702 C CA . THR A 1 90 ? 2.778 -5.146 -15.296 1.00 89.50 90 THR A CA 1
ATOM 703 C C . THR A 1 90 ? 3.303 -4.103 -16.271 1.00 89.50 90 THR A C 1
ATOM 705 O O . THR A 1 90 ? 2.525 -3.355 -16.857 1.00 89.50 90 THR A O 1
ATOM 708 N N . LEU A 1 91 ? 4.619 -4.062 -16.446 1.00 84.50 91 LEU A N 1
ATOM 709 C CA . LEU A 1 91 ? 5.294 -3.291 -17.478 1.00 84.50 91 LEU A CA 1
ATOM 710 C C . LEU A 1 91 ? 5.656 -4.230 -18.625 1.00 84.50 91 LEU A C 1
ATOM 712 O O . LEU A 1 91 ? 6.345 -5.237 -18.424 1.00 84.50 91 LEU A O 1
ATOM 716 N N . ASP A 1 92 ? 5.216 -3.878 -19.828 1.00 75.50 92 ASP A N 1
ATOM 717 C CA . ASP A 1 92 ? 5.620 -4.592 -21.032 1.00 75.50 92 ASP A CA 1
ATOM 718 C C . ASP A 1 92 ? 7.078 -4.291 -21.397 1.00 75.50 92 ASP A C 1
ATOM 720 O O . ASP A 1 92 ? 7.689 -3.299 -20.981 1.00 75.50 92 ASP A O 1
ATOM 724 N N . ARG A 1 93 ? 7.658 -5.172 -22.217 1.00 67.50 93 ARG A N 1
ATOM 725 C CA . ARG A 1 93 ? 9.021 -5.007 -22.728 1.00 67.50 93 ARG A CA 1
ATOM 726 C C . ARG A 1 93 ? 9.110 -3.742 -23.590 1.00 67.50 93 ARG A C 1
ATOM 728 O O . ARG A 1 93 ? 8.341 -3.583 -24.529 1.00 67.50 93 ARG A O 1
ATOM 735 N N . GLY A 1 94 ? 10.100 -2.891 -23.315 1.00 61.16 94 GLY A N 1
ATOM 736 C CA . GLY A 1 94 ? 10.429 -1.737 -24.164 1.00 61.16 94 GLY A CA 1
ATOM 737 C C . GLY A 1 94 ? 9.850 -0.390 -23.721 1.00 61.16 94 GLY A C 1
ATOM 738 O O . GLY A 1 94 ? 10.059 0.599 -24.420 1.00 61.16 94 GLY A O 1
ATOM 739 N N . PHE A 1 95 ? 9.175 -0.309 -22.570 1.00 62.78 95 PHE A N 1
ATOM 740 C CA . PHE A 1 95 ? 8.793 0.981 -21.988 1.00 62.78 95 PHE A CA 1
ATOM 741 C C . PHE A 1 95 ? 10.016 1.769 -21.492 1.00 62.78 95 PHE A C 1
ATOM 743 O O . PHE A 1 95 ? 10.939 1.217 -20.896 1.00 62.78 95 PHE A O 1
ATOM 750 N N . THR A 1 96 ? 9.999 3.086 -21.716 1.00 61.62 96 THR A N 1
ATOM 751 C CA . THR A 1 96 ? 11.005 4.044 -21.218 1.00 61.62 96 THR A CA 1
ATOM 752 C C . THR A 1 96 ? 10.808 4.388 -19.742 1.00 61.62 96 THR A C 1
ATOM 754 O O . THR A 1 96 ? 11.719 4.900 -19.091 1.00 61.62 96 THR A O 1
ATOM 757 N N . THR A 1 97 ? 9.613 4.124 -19.204 1.00 66.06 97 THR A N 1
ATOM 758 C CA . THR A 1 97 ? 9.267 4.375 -17.809 1.00 66.06 97 THR A CA 1
ATOM 759 C C . THR A 1 97 ? 9.550 3.144 -16.970 1.00 66.06 97 THR A C 1
ATOM 761 O O . THR A 1 9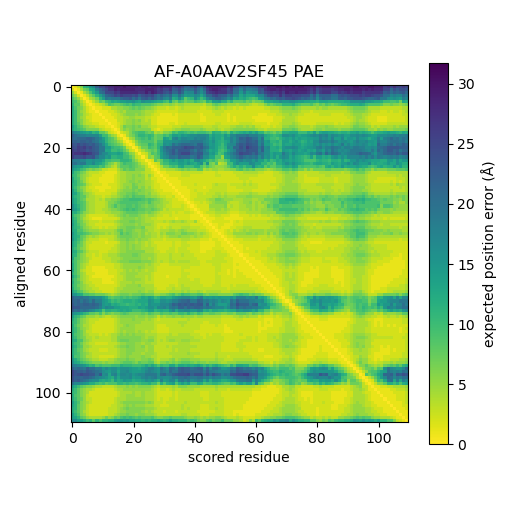7 ? 8.911 2.104 -17.110 1.00 66.06 97 THR A O 1
ATOM 764 N N . ASN A 1 98 ? 10.456 3.305 -16.019 1.00 79.19 98 ASN A N 1
ATOM 765 C CA . ASN A 1 98 ? 10.828 2.258 -15.081 1.00 79.19 98 ASN A CA 1
ATOM 766 C C . ASN A 1 98 ? 9.833 2.111 -13.914 1.00 79.19 98 ASN A C 1
ATOM 768 O O . ASN A 1 98 ? 10.057 1.292 -13.032 1.00 79.19 98 ASN A O 1
ATOM 772 N N . SER A 1 99 ? 8.759 2.906 -13.854 1.00 87.06 99 SER A N 1
ATOM 773 C CA . SER A 1 99 ? 7.795 2.896 -12.747 1.00 87.06 99 SER A CA 1
ATOM 774 C C . SER A 1 99 ? 6.470 2.229 -13.113 1.00 87.06 99 SER A C 1
ATOM 776 O O . SER A 1 99 ? 5.867 2.597 -14.116 1.00 87.06 99 SER A O 1
ATOM 778 N N . CYS A 1 100 ? 5.968 1.343 -12.252 1.00 89.19 100 CYS A N 1
ATOM 779 C CA . CYS A 1 100 ? 4.637 0.738 -12.365 1.00 89.19 100 CYS A CA 1
ATOM 780 C C . CYS A 1 100 ? 3.776 1.186 -11.178 1.00 89.19 100 CYS A C 1
ATOM 782 O O . CYS A 1 100 ? 4.209 1.029 -10.036 1.00 89.19 100 CYS A O 1
ATOM 784 N N . HIS A 1 101 ? 2.586 1.735 -11.436 1.00 93.75 101 HIS A N 1
ATOM 785 C CA . HIS A 1 101 ? 1.612 2.148 -10.423 1.00 93.75 101 HIS A CA 1
ATOM 786 C C . H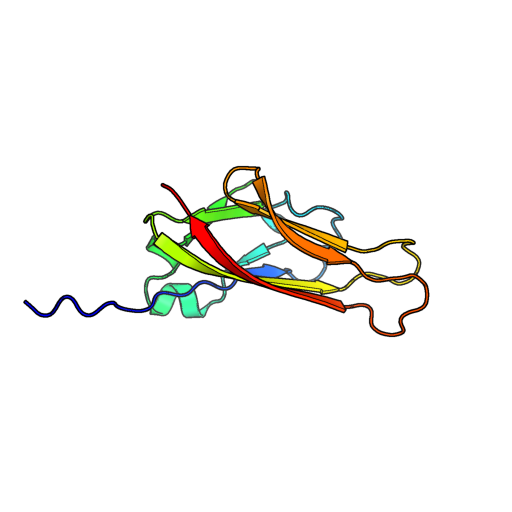IS A 1 101 ? 0.275 1.437 -10.645 1.00 93.75 101 HIS A C 1
ATOM 788 O O . HIS A 1 101 ? -0.228 1.402 -11.764 1.00 93.75 101 HIS A O 1
ATOM 794 N N . THR A 1 102 ? -0.339 0.948 -9.569 1.00 96.56 102 THR A N 1
ATOM 795 C CA . THR A 1 102 ? -1.743 0.517 -9.56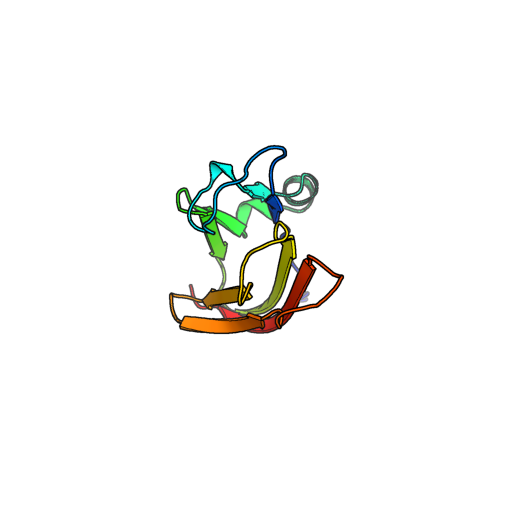8 1.00 96.56 102 THR A CA 1
ATOM 796 C C . THR A 1 102 ? -2.424 0.946 -8.278 1.00 96.56 102 THR A C 1
ATOM 798 O O . THR A 1 102 ? -1.790 1.023 -7.220 1.00 96.56 102 THR A O 1
ATOM 801 N N . SER A 1 103 ? -3.728 1.184 -8.362 1.00 97.94 103 SER A N 1
ATOM 802 C CA . SER A 1 103 ? -4.585 1.502 -7.226 1.00 97.94 103 SER A CA 1
ATOM 803 C C . SER A 1 103 ? -6.000 0.962 -7.424 1.00 97.94 103 SER A C 1
ATOM 805 O O . SER A 1 103 ? -6.391 0.602 -8.533 1.00 97.94 103 SER A O 1
ATOM 807 N N . GLY A 1 104 ? -6.757 0.853 -6.337 1.00 97.88 104 GLY A N 1
ATOM 808 C CA . GLY A 1 104 ? -8.131 0.363 -6.363 1.00 97.88 104 GLY A CA 1
ATOM 809 C C . GLY A 1 104 ? -8.704 0.173 -4.966 1.00 97.88 104 GLY A C 1
ATOM 810 O O . GLY A 1 104 ? -8.035 0.429 -3.966 1.00 97.88 104 GLY A O 1
ATOM 811 N N . VAL A 1 105 ? -9.959 -0.262 -4.892 1.00 97.19 105 VAL A N 1
ATOM 812 C CA . VAL A 1 105 ? -10.658 -0.489 -3.621 1.00 97.19 105 VAL A CA 1
ATOM 813 C C . VAL A 1 105 ? -10.743 -1.983 -3.338 1.00 97.19 105 VAL A C 1
ATOM 815 O O . VAL A 1 105 ? -11.156 -2.750 -4.202 1.00 97.19 105 VAL A O 1
ATOM 818 N N . ALA A 1 106 ? -10.394 -2.386 -2.118 1.00 96.81 106 ALA A N 1
ATOM 819 C CA . ALA A 1 106 ? -10.557 -3.755 -1.643 1.00 96.81 106 ALA A CA 1
ATOM 820 C C . ALA A 1 106 ? -11.114 -3.776 -0.216 1.00 96.81 106 ALA A C 1
ATOM 822 O O . ALA A 1 106 ? -10.859 -2.867 0.580 1.00 96.81 106 ALA A O 1
ATOM 823 N N . TYR A 1 107 ? -11.870 -4.824 0.110 1.00 94.88 107 TYR A N 1
ATOM 824 C CA . TYR A 1 107 ? -12.233 -5.110 1.493 1.00 94.88 107 TYR A CA 1
ATOM 825 C C . TYR A 1 107 ? -11.055 -5.784 2.196 1.00 94.88 107 TYR A C 1
ATOM 827 O O . TYR A 1 107 ? -10.489 -6.739 1.670 1.00 94.88 107 TYR A O 1
ATOM 835 N N . VAL A 1 108 ? -10.699 -5.291 3.378 1.00 94.50 108 VAL A N 1
ATOM 836 C CA . VAL A 1 108 ? -9.694 -5.902 4.251 1.00 94.50 108 VAL A CA 1
ATOM 837 C C . VAL A 1 108 ? -10.411 -6.400 5.495 1.00 94.50 108 VAL A C 1
ATOM 839 O O . VAL A 1 108 ? -11.112 -5.627 6.154 1.00 94.50 108 VAL A O 1
ATOM 842 N N . ALA A 1 109 ? -10.261 -7.690 5.787 1.00 89.50 109 ALA A N 1
ATOM 843 C CA . ALA A 1 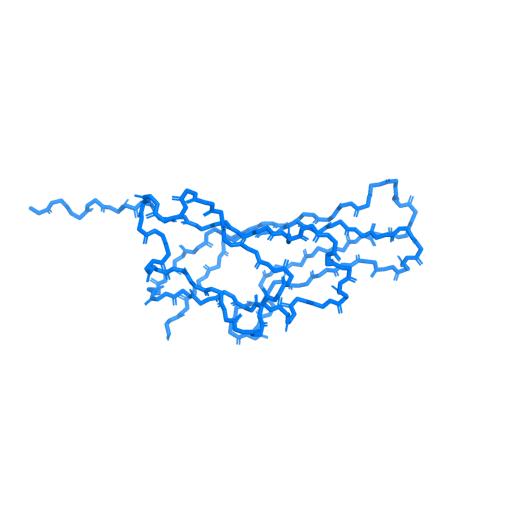109 ? -10.760 -8.300 7.009 1.00 89.50 109 ALA A CA 1
ATOM 844 C C . ALA A 1 109 ? -9.719 -8.170 8.135 1.00 89.50 109 ALA A C 1
ATOM 846 O O . ALA A 1 109 ? -8.541 -7.915 7.888 1.00 89.50 109 ALA A O 1
ATOM 847 N N . LYS A 1 110 ? -10.175 -8.304 9.379 1.00 78.12 110 LYS A N 1
ATOM 848 C CA . LYS A 1 110 ? -9.318 -8.335 10.566 1.00 78.12 110 LYS A CA 1
ATOM 849 C C . LYS A 1 110 ? -8.874 -9.759 10.869 1.00 78.12 110 LYS A C 1
ATOM 851 O O . LYS A 1 110 ? -9.747 -10.649 10.780 1.00 78.12 110 LYS A O 1
#

InterPro domains:
  IPR008983 Tumour necrosis factor-like domain superfamily [G3DSA:2.60.120.40] (1-110)
  IPR008983 Tumour necrosis factor-like domain superfamily [SSF49842] (8-107)
  IPR021184 Tumour necrosis factor, conserved site [PS00251] (52-68)

Organism: Meganyctiphanes norvegica (NCBI:txid48144)

pLDDT: mean 82.72, std 13.83, range [43.38, 97.94]

Mean predicted aligned error: 6.92 Å

Radius of gyration: 15.49 Å; Cα contacts (8 Å, |Δi|>4): 165; chains: 1; bounding box: 43×27×43 Å

Solvent-accessible surface area (backbone atoms only — not comparable to full-atom values): 7070 Å² total; per-residue (Å²): 135,82,86,70,84,73,88,80,65,83,56,73,44,73,40,88,93,58,82,70,93,59,78,58,38,30,81,38,49,39,72,47,78,65,29,64,79,74,51,26,57,80,46,41,45,76,38,76,52,34,46,77,45,58,72,64,60,47,81,38,84,46,73,54,70,50,75,51,72,90,86,62,79,67,44,68,53,68,45,61,58,98,84,40,77,77,48,66,30,76,46,68,82,86,64,90,66,48,64,47,67,43,69,50,78,46,80,42,77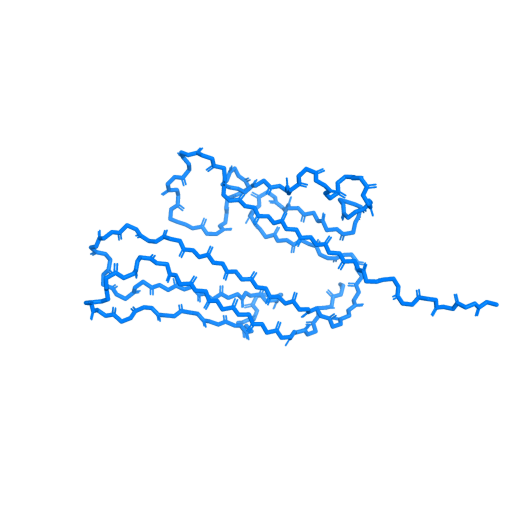,104

Foldseek 3Di:
DPPPPDDADWDKAADPPPPDPDLQAPNGIDTDPCCVVVVVCVQWDQDRGNDIDGPDWDKDKDKDKDFADPDDAWDKDFDDAVNHGDWIWTDHPPDPGRMTMDIDIDTHDD

Sequence (110 aa):
NRNTNILTAAHFYSKPNDNTIGLFNRHAWAAASWMKQFGGSKKYHLKRTGGVVVKESGLYYLYAQLVYSSGFANAGYQMLVDGLPVLMCTLDRGFTTNSCHTSGVAYVAK

Secondary structure (DSSP, 8-state):
-----------EEEPTT---SSTT-GGGEEE-THHHHTTHHHHEEE-TTSPEEESS-EEEEEEEEEEPPTT-TT-EEEEEETTEEEEEEEPPTT-S--EEEEEEEEEE--